Protein AF-A0A2D8URE8-F1 (afdb_monomer)

Foldseek 3Di:
DVLLVVLAWPDKDKDWDDDQDDPPDQTPCNVVVDDPPDTDMDMDTHGPDPVSVVRSVVVSVVPPVVVVVPDD

Structure (mmCIF, N/CA/C/O backbone):
data_AF-A0A2D8URE8-F1
#
_entry.id   AF-A0A2D8URE8-F1
#
loop_
_atom_site.group_PDB
_atom_site.id
_atom_site.type_symbol
_atom_site.label_atom_id
_atom_site.label_alt_id
_atom_site.label_comp_id
_atom_site.label_asym_id
_atom_site.label_entity_id
_atom_site.label_seq_id
_atom_site.pdbx_PDB_ins_code
_atom_site.Cartn_x
_atom_site.Cartn_y
_atom_site.Cartn_z
_atom_site.occupancy
_atom_site.B_iso_or_equiv
_atom_site.auth_seq_id
_atom_site.auth_comp_id
_atom_site.auth_asym_id
_atom_site.auth_atom_id
_atom_site.pdbx_PDB_model_num
ATOM 1 N N . MET A 1 1 ? -4.456 -2.752 -9.648 1.00 65.12 1 MET A N 1
ATOM 2 C CA . MET A 1 1 ? -3.500 -3.894 -9.568 1.00 65.12 1 MET A CA 1
ATOM 3 C C . MET A 1 1 ? -2.738 -4.230 -10.849 1.00 65.12 1 MET A C 1
ATOM 5 O O . MET A 1 1 ? -1.515 -4.290 -10.794 1.00 65.12 1 MET A O 1
ATOM 9 N N . LYS A 1 2 ? -3.406 -4.492 -11.984 1.00 84.88 2 LYS A N 1
ATOM 10 C CA . LYS A 1 2 ? -2.746 -4.989 -13.213 1.00 84.88 2 LYS A CA 1
ATOM 11 C C . LYS A 1 2 ? -1.605 -4.085 -13.709 1.00 84.88 2 LYS A C 1
ATOM 13 O O . LYS A 1 2 ? -0.558 -4.591 -14.090 1.00 84.88 2 LYS A O 1
ATOM 18 N N . ILE A 1 3 ? -1.778 -2.770 -13.569 1.00 90.25 3 ILE A N 1
ATOM 19 C CA . ILE A 1 3 ? -0.798 -1.730 -13.920 1.00 90.25 3 ILE A CA 1
ATOM 20 C C . ILE A 1 3 ? 0.554 -1.961 -13.217 1.00 90.25 3 ILE A C 1
ATOM 22 O O . ILE A 1 3 ? 1.596 -1.973 -13.864 1.00 90.25 3 ILE A O 1
ATOM 26 N N . TRP A 1 4 ? 0.552 -2.248 -11.909 1.00 90.88 4 TRP A N 1
ATOM 27 C CA . TRP A 1 4 ? 1.779 -2.539 -11.154 1.00 90.88 4 TRP A CA 1
ATOM 28 C C . TRP A 1 4 ? 2.531 -3.751 -11.713 1.00 90.88 4 TRP A C 1
ATOM 30 O O . TRP A 1 4 ? 3.753 -3.706 -11.860 1.00 90.88 4 TRP A O 1
ATOM 40 N N . LYS A 1 5 ? 1.806 -4.825 -12.056 1.00 90.88 5 LYS A N 1
ATOM 41 C CA . LYS A 1 5 ? 2.401 -6.034 -12.646 1.00 90.88 5 LYS A CA 1
ATOM 42 C C . LYS A 1 5 ? 2.945 -5.777 -14.052 1.00 90.88 5 LYS A C 1
ATOM 44 O O . LYS A 1 5 ? 4.036 -6.238 -14.363 1.00 90.88 5 LYS A O 1
ATOM 49 N N . GLU A 1 6 ? 2.235 -4.998 -14.866 1.00 93.75 6 GLU A N 1
ATOM 50 C CA . GLU A 1 6 ? 2.674 -4.607 -16.215 1.00 93.75 6 GLU A CA 1
ATOM 51 C C . GLU A 1 6 ? 3.988 -3.807 -16.197 1.00 93.75 6 GLU A C 1
ATOM 53 O O . GLU A 1 6 ? 4.800 -3.947 -17.109 1.00 93.75 6 GLU A O 1
ATOM 58 N N . TYR A 1 7 ? 4.247 -3.032 -15.139 1.00 92.31 7 TYR A N 1
ATOM 59 C CA . TYR A 1 7 ? 5.501 -2.287 -14.991 1.00 92.31 7 TYR A CA 1
ATOM 60 C C . TYR A 1 7 ? 6.642 -3.059 -14.309 1.00 92.31 7 TYR A C 1
ATOM 62 O O . TYR A 1 7 ? 7.769 -2.561 -14.297 1.00 92.31 7 TYR A O 1
ATOM 70 N N . GLY A 1 8 ? 6.395 -4.265 -13.784 1.00 91.38 8 GLY A N 1
ATOM 71 C CA . GLY A 1 8 ? 7.443 -5.140 -13.242 1.00 91.38 8 GLY A CA 1
ATOM 72 C C . GLY A 1 8 ? 7.278 -5.565 -11.780 1.00 91.38 8 GLY A C 1
ATOM 73 O O . GLY A 1 8 ? 8.198 -6.165 -11.222 1.00 91.38 8 GLY A O 1
ATOM 74 N N . ALA A 1 9 ? 6.138 -5.288 -11.140 1.00 94.31 9 ALA A N 1
ATOM 75 C CA . ALA A 1 9 ? 5.808 -5.929 -9.867 1.00 94.31 9 ALA A CA 1
ATOM 76 C C . ALA A 1 9 ? 5.525 -7.427 -10.072 1.00 94.31 9 ALA A C 1
ATOM 78 O O . ALA A 1 9 ? 4.844 -7.819 -11.019 1.00 94.31 9 ALA A O 1
ATOM 79 N N . ILE A 1 10 ? 5.991 -8.270 -9.153 1.00 96.06 10 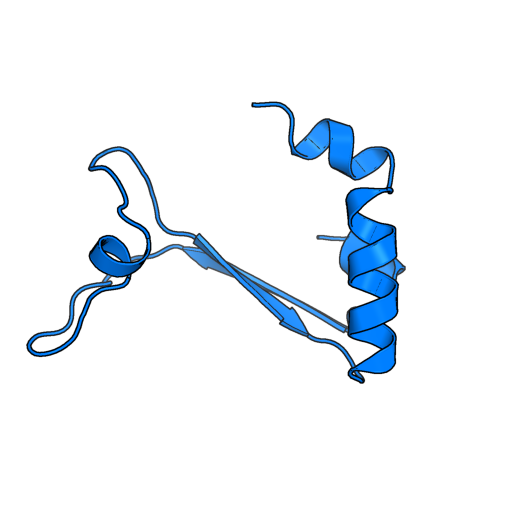ILE A N 1
ATOM 80 C CA . ILE A 1 10 ? 5.763 -9.724 -9.209 1.00 96.06 10 ILE A CA 1
ATOM 81 C C . ILE A 1 10 ? 4.513 -10.143 -8.435 1.00 96.06 10 ILE A C 1
ATOM 83 O O . ILE A 1 10 ? 3.847 -11.114 -8.792 1.00 96.06 10 ILE A O 1
ATOM 87 N N . ALA A 1 11 ? 4.144 -9.381 -7.407 1.00 92.88 11 ALA A N 1
ATOM 88 C CA . ALA A 1 11 ? 2.926 -9.611 -6.651 1.00 92.88 11 ALA A CA 1
ATOM 89 C C . ALA A 1 11 ? 2.363 -8.301 -6.109 1.00 92.88 11 ALA A C 1
ATOM 91 O O . ALA A 1 11 ? 3.077 -7.313 -5.943 1.00 92.88 11 ALA A O 1
ATOM 92 N N . TYR A 1 12 ? 1.066 -8.317 -5.844 1.00 91.69 12 TYR A N 1
ATOM 93 C CA . TYR A 1 12 ? 0.354 -7.237 -5.190 1.00 91.69 12 TYR A CA 1
ATOM 94 C C . TYR A 1 12 ? -0.714 -7.877 -4.309 1.00 91.69 12 TYR A C 1
ATOM 96 O O . TYR A 1 12 ? -1.384 -8.811 -4.756 1.00 91.69 12 TYR A O 1
ATOM 104 N N . PHE A 1 13 ? -0.844 -7.379 -3.088 1.00 92.12 13 PHE A N 1
ATOM 105 C CA . PHE A 1 13 ? -1.792 -7.835 -2.084 1.00 92.12 13 PHE A CA 1
ATOM 106 C C . PHE A 1 13 ? -2.465 -6.626 -1.439 1.00 92.12 13 PHE A C 1
ATOM 108 O O . PHE A 1 13 ? -1.806 -5.616 -1.201 1.00 92.12 13 PHE A O 1
ATOM 115 N N . GLU A 1 14 ? -3.747 -6.761 -1.141 1.00 91.81 14 GLU A N 1
ATOM 116 C CA . GLU A 1 14 ? -4.533 -5.821 -0.347 1.00 91.81 14 GLU A CA 1
ATOM 117 C C . GLU A 1 14 ? -5.143 -6.595 0.813 1.00 91.81 14 GLU A C 1
ATOM 119 O O . GLU A 1 14 ? -5.599 -7.727 0.638 1.00 91.81 14 GLU A O 1
ATOM 124 N N . PHE A 1 15 ? -5.108 -5.989 1.991 1.00 91.50 15 PHE A N 1
ATOM 125 C CA . PHE A 1 15 ? -5.652 -6.543 3.220 1.00 91.50 15 PHE A CA 1
ATOM 126 C C . PHE A 1 15 ? -6.539 -5.481 3.853 1.00 91.50 15 PHE A C 1
ATOM 128 O O . PHE A 1 15 ? -6.120 -4.330 3.964 1.00 91.50 15 PHE A O 1
ATOM 135 N N . VAL A 1 16 ? -7.746 -5.871 4.245 1.00 91.50 16 VAL A N 1
ATOM 136 C CA . VAL A 1 16 ? -8.660 -5.016 5.006 1.00 91.50 16 VAL A CA 1
ATOM 137 C C . VAL A 1 16 ? -8.400 -5.257 6.489 1.00 91.50 16 VAL A C 1
ATOM 139 O O . VAL A 1 16 ? -8.127 -6.394 6.885 1.00 91.50 16 VAL A O 1
ATOM 142 N N . GLY A 1 17 ? -8.417 -4.184 7.275 1.00 85.94 17 GLY A N 1
ATOM 143 C CA . GLY A 1 17 ? -8.351 -4.245 8.726 1.00 85.94 17 GLY A CA 1
ATOM 144 C C . GLY A 1 17 ? -9.487 -5.073 9.314 1.00 85.94 17 GLY A C 1
ATOM 145 O O . GLY A 1 17 ? -10.585 -5.114 8.773 1.00 85.94 17 GLY A O 1
ATOM 146 N N . ASP A 1 18 ? -9.204 -5.756 10.416 1.00 85.88 18 ASP A N 1
ATOM 147 C CA . ASP A 1 18 ? -10.227 -6.429 11.221 1.00 85.88 18 ASP A CA 1
ATOM 148 C C . ASP A 1 18 ? -9.945 -6.101 12.692 1.00 85.88 18 ASP A C 1
ATOM 150 O O . ASP A 1 18 ? -10.455 -5.122 13.232 1.00 85.88 18 ASP A O 1
ATOM 154 N N . GLU A 1 19 ? -8.978 -6.789 13.305 1.00 85.94 19 GLU A N 1
ATOM 155 C CA . GLU A 1 19 ? -8.504 -6.485 14.658 1.00 85.94 19 GLU A CA 1
ATOM 156 C C . GLU A 1 19 ? -7.176 -5.710 14.612 1.00 85.94 19 GLU A C 1
ATOM 158 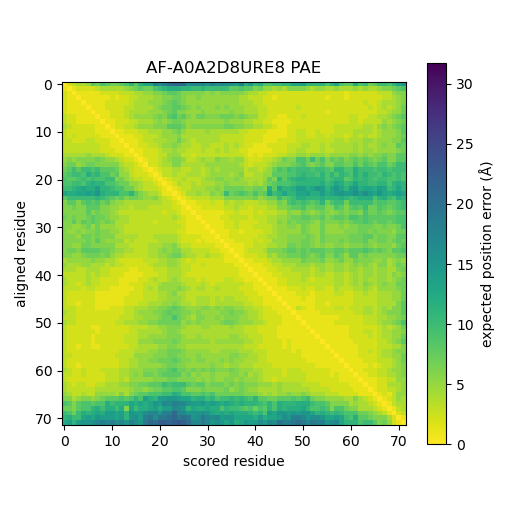O O . GLU A 1 19 ? -6.092 -6.281 14.482 1.00 85.94 19 GLU A O 1
ATOM 163 N N . LEU A 1 20 ? -7.261 -4.376 14.679 1.00 83.25 20 LEU A N 1
ATOM 164 C CA . LEU A 1 20 ? -6.107 -3.469 14.538 1.00 83.25 20 LEU A CA 1
AT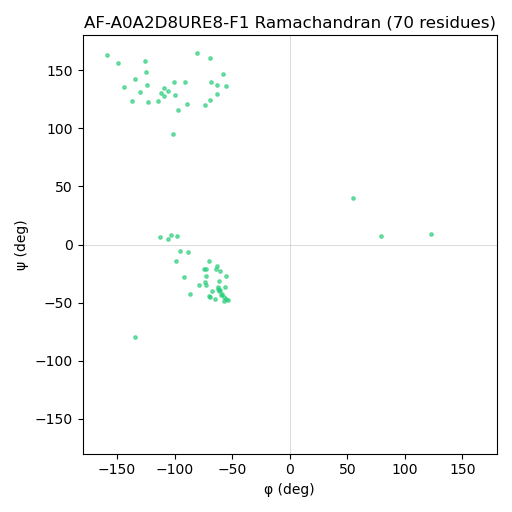OM 165 C C . LEU A 1 20 ? -5.596 -2.875 15.859 1.00 83.25 20 LEU A C 1
ATOM 167 O O . LEU A 1 20 ? -4.727 -1.996 15.848 1.00 83.25 20 LEU A O 1
ATOM 171 N N . PHE A 1 21 ? -6.112 -3.354 16.991 1.00 80.81 21 PHE A N 1
ATOM 172 C CA . PHE A 1 21 ? -5.729 -2.899 18.323 1.00 80.81 21 PHE A CA 1
ATOM 173 C C . PHE A 1 21 ? -4.921 -3.970 19.060 1.00 80.81 21 PHE A C 1
ATOM 175 O O . PHE A 1 21 ? -5.355 -5.110 19.189 1.00 80.81 21 PHE A O 1
ATOM 182 N N . LEU A 1 22 ? -3.755 -3.587 19.583 1.00 83.75 22 LEU A N 1
ATOM 183 C CA . LEU A 1 22 ? -2.930 -4.436 20.438 1.00 83.75 22 LEU A CA 1
ATOM 184 C C . LEU A 1 22 ? -2.403 -3.612 21.616 1.00 83.75 22 LEU A C 1
ATOM 186 O O . LEU A 1 22 ? -1.732 -2.594 21.424 1.00 83.75 22 LEU A O 1
ATOM 190 N N . GLU A 1 23 ? -2.694 -4.071 22.834 1.00 87.19 23 GLU A N 1
ATOM 191 C CA . GLU A 1 23 ? -2.318 -3.382 24.071 1.00 87.19 23 GLU A CA 1
ATOM 192 C C . GLU A 1 23 ? -0.802 -3.116 24.145 1.00 87.19 23 GLU A C 1
ATOM 194 O O . GLU A 1 23 ? 0.022 -3.973 23.823 1.00 87.19 23 GLU A O 1
ATOM 199 N N . GLY A 1 24 ? -0.425 -1.907 24.574 1.00 85.50 24 GLY A N 1
ATOM 200 C CA . GLY A 1 24 ? 0.977 -1.508 24.739 1.00 85.50 24 GLY A CA 1
ATOM 201 C C . GLY A 1 24 ? 1.701 -1.115 23.445 1.00 85.50 24 GLY A C 1
ATOM 202 O O . GLY A 1 24 ? 2.906 -0.865 23.482 1.00 85.50 24 GLY A O 1
ATOM 203 N N . THR A 1 25 ? 0.994 -1.025 22.314 1.00 87.44 25 THR A N 1
ATOM 204 C CA . THR A 1 25 ? 1.543 -0.560 21.029 1.00 87.44 25 THR A CA 1
ATOM 205 C C . THR A 1 25 ? 0.720 0.589 20.452 1.00 87.44 25 THR A C 1
ATOM 207 O O . THR A 1 25 ? -0.447 0.748 20.793 1.00 87.44 25 THR A O 1
ATOM 210 N N . LYS A 1 26 ? 1.327 1.396 19.571 1.00 86.94 26 LYS A N 1
ATOM 211 C CA . LYS A 1 26 ? 0.571 2.353 18.755 1.00 86.94 26 LYS A CA 1
ATOM 212 C C . LYS A 1 26 ? -0.169 1.573 17.667 1.00 86.94 26 LYS A C 1
ATOM 214 O O . LYS A 1 26 ? 0.480 0.907 16.859 1.00 86.94 26 LYS A O 1
ATOM 219 N N . SER A 1 27 ? -1.495 1.658 17.653 1.00 88.62 27 SER A N 1
ATOM 220 C CA . SER A 1 27 ? -2.348 0.984 16.668 1.00 88.62 27 SER A CA 1
ATOM 221 C C . SER A 1 27 ? -2.199 1.591 15.268 1.00 88.62 27 SER A C 1
ATOM 223 O O . SER A 1 27 ? -1.757 2.733 15.104 1.00 88.62 27 SER A O 1
ATOM 225 N N . PHE A 1 28 ? -2.592 0.841 14.232 1.00 86.94 28 PHE A N 1
ATOM 226 C CA . PHE A 1 28 ? -2.623 1.370 12.862 1.00 86.94 28 PHE A CA 1
ATOM 227 C C . PHE A 1 28 ? -3.603 2.535 12.725 1.00 86.94 28 PHE A C 1
ATOM 229 O O . PHE A 1 28 ? -3.271 3.522 12.074 1.00 86.94 28 PHE A O 1
ATOM 236 N N . THR A 1 29 ? -4.749 2.455 13.403 1.00 87.06 29 THR A N 1
ATOM 237 C CA . THR A 1 29 ? -5.760 3.517 13.463 1.00 87.06 29 THR A CA 1
ATOM 238 C C . THR A 1 29 ? -5.178 4.824 13.986 1.00 87.06 29 THR A C 1
ATOM 240 O O . THR A 1 29 ? -5.336 5.866 13.356 1.00 87.06 29 THR A O 1
ATOM 243 N N . GLU A 1 30 ? -4.388 4.769 15.059 1.00 88.62 30 GLU A N 1
ATOM 244 C CA . GLU A 1 30 ? -3.673 5.942 15.580 1.00 88.62 30 GLU A CA 1
ATOM 245 C C . GLU A 1 30 ? -2.493 6.378 14.696 1.00 88.62 30 GLU A C 1
ATOM 247 O O . GLU A 1 30 ? -2.055 7.528 14.754 1.00 88.62 30 GLU A O 1
ATOM 252 N N . ALA A 1 31 ? -1.883 5.463 13.939 1.00 90.31 31 ALA A N 1
ATOM 253 C CA . ALA A 1 31 ? -0.730 5.767 13.092 1.00 90.31 31 ALA A CA 1
ATOM 254 C C . ALA A 1 31 ? -1.106 6.578 11.850 1.00 90.31 31 ALA A C 1
ATOM 256 O O . ALA A 1 31 ? -0.307 7.413 11.428 1.00 90.31 31 ALA A O 1
ATOM 257 N N . VAL A 1 32 ? -2.292 6.329 11.292 1.00 89.81 32 VAL A N 1
ATOM 258 C CA . VAL A 1 32 ? -2.796 7.005 10.086 1.00 89.81 32 VAL A CA 1
ATOM 259 C C . VAL A 1 32 ? -3.895 8.027 10.376 1.00 89.81 32 VAL A C 1
ATOM 261 O O . VAL A 1 32 ? -4.424 8.605 9.435 1.00 89.81 32 VAL A O 1
ATOM 264 N N . GLU A 1 33 ? -4.209 8.261 11.656 1.00 91.38 33 GLU A N 1
ATOM 265 C CA . GLU A 1 33 ? -5.252 9.198 12.107 1.00 91.38 33 GLU A CA 1
ATOM 266 C C . GLU A 1 33 ? -6.625 8.906 11.474 1.00 91.38 33 GLU A C 1
ATOM 268 O O . GLU A 1 33 ? -7.353 9.822 11.092 1.00 91.38 33 GLU A O 1
ATOM 273 N N . ALA A 1 34 ? -6.966 7.617 11.353 1.00 91.12 34 ALA A N 1
ATOM 274 C CA . ALA A 1 34 ? -8.214 7.181 10.732 1.00 91.12 34 ALA A CA 1
ATOM 275 C C . ALA A 1 34 ? -9.437 7.669 11.525 1.00 91.12 34 ALA A C 1
ATOM 277 O O . ALA A 1 34 ? -9.464 7.594 12.759 1.00 91.12 34 ALA A O 1
ATOM 278 N N . LYS A 1 35 ? -10.455 8.152 10.810 1.00 90.88 35 LYS A N 1
ATOM 279 C CA . LYS A 1 35 ? -11.754 8.530 11.385 1.00 90.88 35 LYS A CA 1
ATOM 280 C C . LYS A 1 35 ? -12.649 7.311 11.606 1.00 90.88 35 LYS A C 1
ATOM 282 O O . LYS A 1 35 ? -12.413 6.244 11.052 1.00 90.88 35 LYS A O 1
ATOM 287 N N . GLU A 1 36 ? -13.709 7.483 12.395 1.00 86.75 36 GLU A N 1
ATOM 288 C CA . GLU A 1 36 ? -14.682 6.415 12.687 1.00 86.75 36 GLU A CA 1
ATOM 289 C C . GLU A 1 36 ? -15.403 5.881 11.435 1.00 86.75 36 GLU A C 1
ATOM 291 O O . GLU A 1 36 ? -15.898 4.758 11.449 1.00 86.75 36 GLU A O 1
ATOM 296 N N . ASP A 1 37 ? -15.468 6.674 10.363 1.00 90.12 37 ASP A N 1
ATOM 297 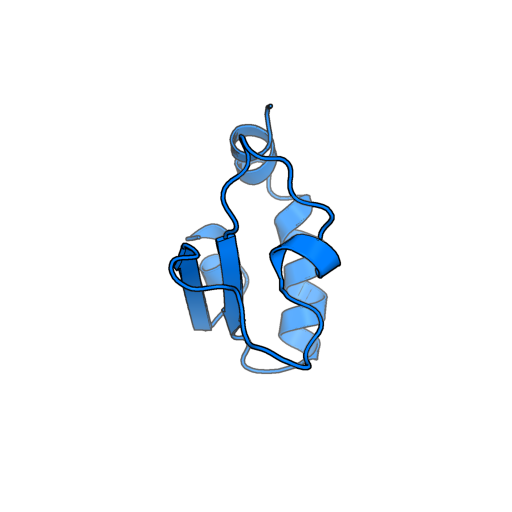C CA . ASP A 1 37 ? -16.071 6.322 9.075 1.00 90.12 37 ASP A CA 1
ATOM 298 C C . ASP A 1 37 ? -15.051 5.860 8.016 1.00 90.12 37 ASP A C 1
ATOM 300 O O . ASP A 1 37 ? -15.415 5.655 6.857 1.00 90.12 37 ASP A O 1
ATOM 304 N N . GLU A 1 38 ? -13.784 5.674 8.397 1.00 90.31 38 GLU A N 1
ATOM 305 C CA . GLU A 1 38 ? -12.708 5.227 7.511 1.00 90.31 38 GLU A CA 1
ATOM 306 C C . GLU A 1 38 ? -12.280 3.790 7.840 1.00 90.31 38 GLU A C 1
ATOM 308 O O . GLU A 1 38 ? -12.058 3.429 8.993 1.00 90.31 38 GLU A O 1
ATOM 313 N N . GLU A 1 39 ? -12.114 2.968 6.801 1.00 90.19 39 GLU A N 1
ATOM 314 C CA . GLU A 1 39 ? -11.603 1.600 6.921 1.00 90.19 39 GLU A C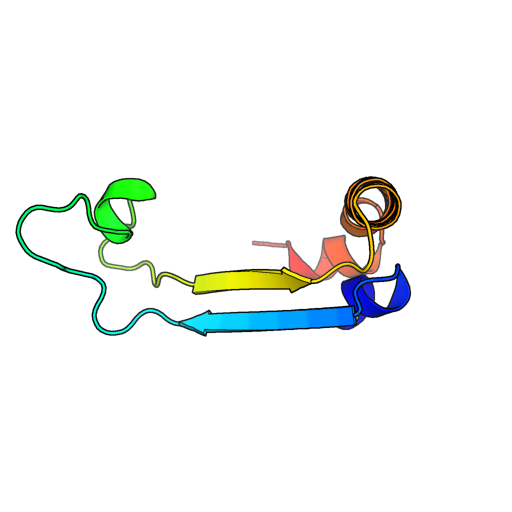A 1
ATOM 315 C C . GLU A 1 39 ? -10.123 1.546 6.529 1.00 90.19 39 GLU A C 1
ATOM 317 O O . GLU A 1 39 ? -9.696 2.165 5.547 1.00 90.19 39 GLU A O 1
ATOM 322 N N . ILE A 1 40 ? -9.322 0.775 7.265 1.00 89.94 40 ILE A N 1
ATOM 323 C CA . ILE A 1 40 ? -7.881 0.699 7.016 1.00 89.94 40 ILE A CA 1
ATOM 324 C C . ILE A 1 40 ? -7.591 -0.408 6.013 1.00 89.94 40 ILE A C 1
ATOM 326 O O . ILE A 1 40 ? -7.845 -1.586 6.254 1.00 89.94 40 ILE A O 1
ATOM 330 N N . VAL A 1 41 ? -6.969 -0.032 4.896 1.00 91.38 41 VAL A N 1
ATOM 331 C CA . VAL A 1 41 ? -6.500 -0.976 3.879 1.00 91.38 41 VAL A CA 1
ATOM 332 C C . VAL A 1 41 ? -4.978 -0.952 3.813 1.00 91.38 41 VAL A C 1
ATOM 334 O O . VAL A 1 41 ? -4.360 0.080 3.551 1.00 91.38 41 VAL A O 1
ATOM 337 N N . PHE A 1 42 ? -4.354 -2.113 4.005 1.00 89.75 42 PHE A N 1
ATOM 338 C CA . PHE A 1 42 ? -2.91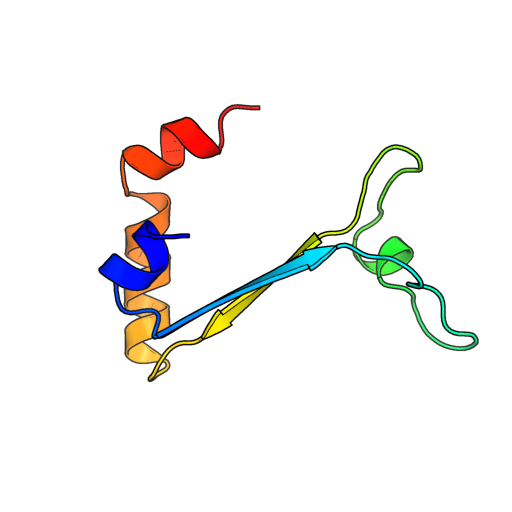9 -2.288 3.822 1.00 89.75 42 PHE A CA 1
ATOM 339 C C . PHE A 1 42 ? -2.615 -2.872 2.438 1.00 89.75 42 PHE A C 1
ATOM 341 O O . PHE A 1 42 ? -2.961 -4.015 2.133 1.00 89.75 42 PHE A O 1
ATOM 348 N N . GLY A 1 43 ? -1.922 -2.095 1.604 1.00 91.00 43 GLY A N 1
ATOM 349 C CA . GLY A 1 43 ? -1.445 -2.521 0.289 1.00 91.00 43 GLY A CA 1
ATOM 350 C C . GLY A 1 43 ? 0.031 -2.922 0.308 1.00 91.00 43 GLY A C 1
ATOM 351 O O . GLY A 1 43 ? 0.892 -2.150 0.728 1.00 91.00 43 GLY A O 1
ATOM 352 N N . ARG A 1 44 ? 0.359 -4.110 -0.213 1.00 91.50 44 ARG A N 1
ATOM 353 C CA . ARG A 1 44 ? 1.743 -4.577 -0.386 1.00 91.50 44 ARG A CA 1
ATOM 354 C C . ARG A 1 44 ? 2.030 -4.928 -1.836 1.00 91.50 44 ARG A C 1
ATOM 356 O O . ARG A 1 44 ? 1.437 -5.850 -2.387 1.00 91.50 44 ARG A O 1
ATOM 363 N N . VAL A 1 45 ? 3.039 -4.281 -2.415 1.00 93.75 45 VAL A N 1
ATOM 364 C CA . VAL A 1 45 ? 3.545 -4.585 -3.761 1.00 93.75 45 VAL A CA 1
ATOM 365 C C . VAL A 1 45 ? 4.951 -5.170 -3.664 1.00 93.75 45 VAL A C 1
ATOM 367 O O . VAL A 1 45 ? 5.814 -4.626 -2.977 1.00 93.75 45 VAL A O 1
ATOM 370 N N . VAL A 1 46 ? 5.183 -6.300 -4.329 1.00 95.38 46 VAL A N 1
ATOM 371 C CA . VAL A 1 46 ? 6.459 -7.024 -4.297 1.00 95.38 46 VAL A CA 1
ATOM 372 C C . VAL A 1 46 ? 7.196 -6.819 -5.613 1.00 95.38 46 VAL A C 1
ATOM 374 O O . VAL A 1 46 ? 6.627 -7.005 -6.690 1.00 95.38 46 VAL A O 1
ATOM 377 N N . PHE A 1 47 ? 8.481 -6.487 -5.515 1.00 95.56 47 PHE A N 1
ATOM 378 C CA . PHE A 1 47 ? 9.361 -6.220 -6.649 1.00 95.56 47 PHE A CA 1
ATOM 379 C C . PHE A 1 47 ? 10.599 -7.117 -6.588 1.00 95.56 47 PHE A C 1
ATOM 381 O O . PHE A 1 47 ? 11.063 -7.431 -5.493 1.00 95.56 47 PHE A O 1
ATOM 388 N N . PRO A 1 48 ? 11.164 -7.505 -7.743 1.00 95.75 48 PRO A N 1
ATOM 389 C CA . PRO A 1 48 ? 12.330 -8.384 -7.789 1.00 95.75 48 PRO A CA 1
ATOM 390 C C . PRO A 1 48 ? 13.628 -7.668 -7.383 1.00 95.75 48 PRO A C 1
ATOM 392 O O . PRO A 1 48 ? 14.600 -8.317 -7.010 1.00 95.75 48 PRO A O 1
ATOM 395 N N . SER A 1 49 ? 13.671 -6.333 -7.464 1.00 97.00 49 SER A N 1
ATOM 396 C CA . SER A 1 49 ? 14.811 -5.526 -7.026 1.00 97.00 49 SER A CA 1
ATOM 397 C C . SER A 1 49 ? 14.407 -4.079 -6.739 1.00 97.00 49 SER A C 1
ATOM 399 O O . SER A 1 49 ? 13.374 -3.595 -7.214 1.00 97.00 49 SER A O 1
ATOM 401 N N . LYS A 1 50 ? 15.268 -3.357 -6.010 1.00 95.50 50 LYS A N 1
ATOM 402 C CA . LYS A 1 50 ? 15.091 -1.923 -5.752 1.00 95.50 50 LYS A CA 1
ATOM 403 C C . LYS A 1 50 ? 15.067 -1.089 -7.040 1.00 95.50 50 LYS A C 1
ATOM 405 O O . LYS A 1 50 ? 14.240 -0.195 -7.155 1.00 95.50 50 LYS A O 1
ATOM 410 N N . GLY A 1 51 ? 15.906 -1.409 -8.028 1.00 97.44 51 GLY A N 1
ATOM 411 C CA . GLY A 1 51 ? 15.917 -0.685 -9.305 1.00 97.44 51 GLY A CA 1
ATOM 412 C C . GLY A 1 51 ? 14.594 -0.807 -10.072 1.00 97.44 51 GLY A C 1
ATOM 413 O O . GLY A 1 51 ? 14.132 0.164 -10.671 1.00 97.44 51 GLY A O 1
ATOM 414 N N . VAL A 1 52 ? 13.942 -1.975 -10.002 1.00 95.94 52 VAL A N 1
ATOM 415 C CA . VAL A 1 52 ? 12.602 -2.163 -10.580 1.00 95.94 52 VAL A CA 1
ATOM 416 C C . VAL A 1 52 ? 11.561 -1.372 -9.790 1.00 95.94 52 VAL A C 1
ATOM 418 O O . VAL A 1 52 ? 10.782 -0.651 -10.403 1.00 95.94 52 VAL A O 1
ATOM 421 N N . TRP A 1 53 ? 11.594 -1.424 -8.453 1.00 95.38 53 TRP A N 1
ATOM 422 C CA . TRP A 1 53 ? 10.728 -0.601 -7.594 1.00 95.38 53 TRP A CA 1
ATOM 423 C C . TRP A 1 53 ? 10.844 0.898 -7.925 1.00 95.38 53 TRP A C 1
ATOM 425 O O . TRP A 1 53 ? 9.831 1.559 -8.151 1.00 95.38 53 TRP A O 1
ATOM 435 N N . ASP A 1 54 ? 12.071 1.417 -8.050 1.00 96.62 54 ASP A N 1
ATOM 436 C CA . ASP A 1 54 ? 12.342 2.821 -8.388 1.00 96.62 54 ASP A CA 1
ATOM 437 C C . ASP A 1 54 ? 11.777 3.197 -9.772 1.00 96.62 54 ASP A C 1
ATOM 439 O O . ASP A 1 54 ? 11.243 4.292 -9.957 1.00 96.62 54 ASP A O 1
ATOM 443 N N . SER A 1 55 ? 11.883 2.304 -10.764 1.00 96.12 55 SER A N 1
ATOM 444 C CA . SER A 1 55 ? 11.331 2.537 -12.106 1.00 96.12 55 SER A CA 1
ATOM 445 C C . SER A 1 55 ? 9.803 2.504 -12.111 1.00 96.12 55 SER A C 1
ATOM 447 O O . SER A 1 55 ? 9.174 3.367 -12.724 1.00 96.12 55 SER A O 1
ATOM 449 N N . VAL A 1 56 ? 9.206 1.528 -11.423 1.00 94.62 56 VAL A N 1
ATOM 450 C CA . VAL A 1 56 ? 7.752 1.342 -11.374 1.00 94.62 56 VAL A CA 1
ATOM 451 C C . VAL A 1 56 ? 7.084 2.521 -10.673 1.00 94.62 56 VAL A C 1
ATOM 453 O O . VAL A 1 56 ? 6.153 3.091 -11.232 1.00 94.62 56 VAL A O 1
ATOM 456 N N . ASN A 1 57 ? 7.591 2.953 -9.514 1.00 91.56 57 ASN A N 1
ATOM 457 C CA . ASN A 1 57 ? 7.011 4.080 -8.771 1.00 91.56 57 ASN A CA 1
ATOM 458 C C . ASN A 1 57 ? 7.085 5.416 -9.514 1.00 91.56 57 ASN A C 1
ATOM 460 O O . ASN A 1 57 ? 6.305 6.314 -9.225 1.00 91.56 57 ASN A O 1
ATOM 464 N N . LYS A 1 58 ? 7.992 5.559 -10.487 1.00 94.00 58 LYS A N 1
ATOM 465 C CA . LYS A 1 58 ? 8.012 6.728 -11.377 1.00 94.00 58 LYS A CA 1
ATOM 466 C C . LYS A 1 58 ? 6.962 6.631 -12.484 1.00 94.00 58 LYS A C 1
ATOM 468 O O . LYS A 1 58 ? 6.423 7.653 -12.888 1.00 94.00 58 LYS A O 1
ATOM 473 N N . LYS A 1 59 ? 6.691 5.421 -12.984 1.00 93.62 59 LYS A N 1
ATOM 474 C CA . LYS A 1 59 ? 5.813 5.178 -14.140 1.00 93.62 59 LYS A CA 1
ATOM 475 C C . LYS A 1 59 ? 4.343 5.059 -13.764 1.00 93.62 5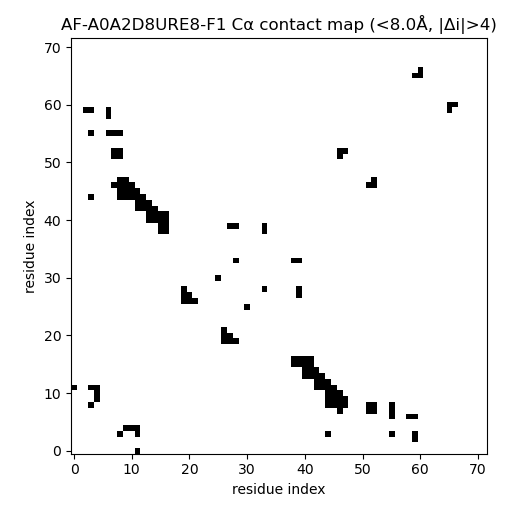9 LYS A C 1
ATOM 477 O O . LYS A 1 59 ? 3.511 5.629 -14.453 1.00 93.62 59 LYS A O 1
ATOM 482 N N . VAL A 1 60 ? 4.023 4.346 -12.683 1.00 91.75 60 VAL A N 1
ATOM 483 C CA . VAL A 1 60 ? 2.630 4.067 -12.298 1.00 91.75 60 VAL A CA 1
ATOM 484 C C . VAL A 1 60 ? 1.817 5.350 -12.110 1.00 91.75 60 VAL A C 1
ATOM 486 O O . VAL A 1 60 ? 0.767 5.439 -12.734 1.00 91.75 60 VAL A O 1
ATOM 489 N N . PRO A 1 61 ? 2.281 6.379 -11.371 1.00 88.00 61 PRO A N 1
ATOM 490 C CA . PRO A 1 61 ? 1.512 7.618 -11.214 1.00 88.00 61 PRO A CA 1
ATOM 491 C C . PRO A 1 61 ? 1.275 8.386 -12.524 1.00 88.00 61 PRO A C 1
ATOM 493 O O . PRO A 1 61 ? 0.401 9.242 -12.576 1.00 88.00 61 PRO A O 1
ATOM 496 N N . GLN A 1 62 ? 2.060 8.107 -13.570 1.00 90.56 62 GLN A N 1
ATOM 497 C CA . GLN A 1 62 ? 1.954 8.739 -14.888 1.00 90.56 62 GLN A CA 1
ATOM 498 C C . GLN A 1 62 ? 1.105 7.915 -15.867 1.00 90.56 62 GLN A C 1
ATOM 500 O O . GLN A 1 62 ? 0.864 8.360 -16.989 1.00 90.56 62 GLN A O 1
ATOM 505 N N . ASP A 1 63 ? 0.676 6.708 -15.483 1.00 92.00 63 ASP A N 1
ATOM 506 C CA . ASP A 1 63 ? -0.172 5.877 -16.330 1.00 92.00 63 ASP A CA 1
ATOM 507 C C . ASP A 1 63 ? -1.567 6.519 -16.433 1.00 92.00 63 ASP A C 1
ATOM 509 O O . ASP A 1 63 ? -2.214 6.730 -15.403 1.00 92.00 63 ASP A O 1
ATOM 513 N N . PRO A 1 64 ? -2.079 6.799 -17.646 1.00 89.19 64 PRO A N 1
ATOM 514 C CA . PRO A 1 64 ? -3.387 7.431 -17.824 1.00 89.19 64 PRO A CA 1
ATOM 515 C C . PRO A 1 64 ? -4.537 6.678 -17.144 1.00 89.19 64 PRO A C 1
ATOM 517 O O . PRO A 1 64 ? -5.530 7.283 -16.750 1.00 89.19 64 PRO A O 1
ATOM 520 N N . ARG A 1 65 ? -4.409 5.356 -16.969 1.00 88.69 65 ARG A N 1
ATOM 521 C CA . ARG A 1 65 ? -5.417 4.520 -16.304 1.00 88.69 65 ARG A CA 1
ATOM 522 C C . ARG A 1 65 ? -5.454 4.738 -14.792 1.00 88.69 65 ARG A C 1
ATOM 524 O O . ARG A 1 65 ? -6.461 4.410 -14.176 1.00 88.69 65 ARG A O 1
ATOM 531 N N . MET A 1 66 ? -4.384 5.268 -14.192 1.00 84.50 66 MET A N 1
ATOM 532 C CA . MET A 1 66 ? -4.371 5.619 -12.771 1.00 84.50 66 MET A CA 1
ATOM 533 C C . MET A 1 66 ? -5.185 6.879 -12.490 1.00 84.50 66 MET A C 1
ATOM 535 O O . MET A 1 66 ? -5.815 6.940 -11.444 1.00 84.50 66 MET A O 1
ATOM 539 N N . ALA A 1 67 ? -5.246 7.836 -13.421 1.00 76.00 67 ALA A N 1
ATOM 540 C CA . ALA A 1 67 ? -6.069 9.035 -13.249 1.00 76.00 67 ALA A CA 1
ATOM 541 C C . ALA A 1 67 ? -7.551 8.675 -13.037 1.00 76.00 67 ALA A C 1
ATOM 543 O O . ALA A 1 67 ? -8.170 9.179 -12.112 1.00 76.00 67 ALA A O 1
ATOM 544 N N . ALA A 1 68 ? -8.072 7.712 -13.803 1.00 72.94 68 ALA A N 1
ATOM 545 C CA . ALA A 1 68 ? -9.449 7.230 -13.673 1.00 72.94 68 ALA A CA 1
ATOM 546 C C . ALA A 1 68 ? -9.731 6.420 -12.387 1.00 72.94 68 ALA A C 1
ATOM 548 O O . ALA A 1 68 ? -10.886 6.145 -12.087 1.00 72.94 68 ALA A O 1
ATOM 549 N N . LEU A 1 69 ? -8.696 5.984 -11.658 1.00 69.94 69 LEU A N 1
ATOM 550 C CA . LEU A 1 69 ? -8.826 5.205 -10.416 1.00 69.94 69 LEU A CA 1
ATOM 551 C C . LEU A 1 69 ? -8.680 6.059 -9.150 1.00 69.94 69 LEU A C 1
ATOM 553 O O . LEU A 1 69 ? -8.954 5.564 -8.063 1.00 69.94 69 LEU A O 1
ATOM 557 N N . VAL A 1 70 ? -8.186 7.291 -9.287 1.00 64.69 70 VAL A N 1
ATOM 558 C CA . VAL A 1 70 ? -7.863 8.203 -8.175 1.00 64.69 70 VAL A CA 1
ATOM 559 C C . 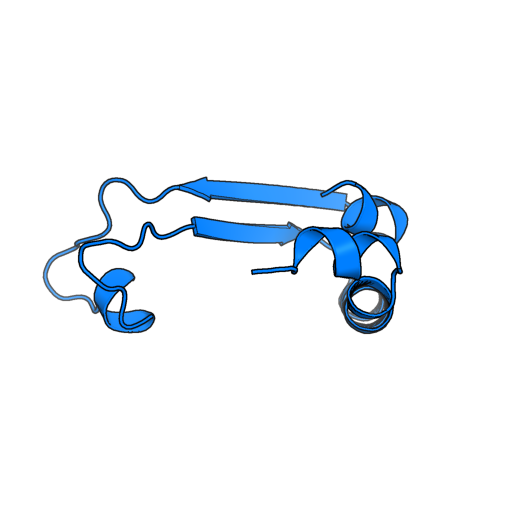VAL A 1 70 ? -8.807 9.416 -8.171 1.00 64.69 70 VAL A C 1
ATOM 561 O O . VAL A 1 70 ? -8.625 10.339 -7.381 1.00 64.69 70 VAL A O 1
ATOM 564 N N . GLU A 1 71 ? -9.826 9.435 -9.039 1.00 53.75 71 GLU A N 1
ATOM 565 C CA . GLU A 1 71 ? -10.910 10.410 -8.909 1.00 53.75 71 GLU A CA 1
ATOM 566 C C . GLU A 1 71 ? -11.661 10.165 -7.582 1.00 53.75 71 GLU A C 1
ATOM 568 O O . GLU A 1 71 ? -11.981 9.009 -7.292 1.00 53.75 71 GLU A O 1
ATOM 573 N N . PRO A 1 72 ? -11.858 11.215 -6.758 1.00 54.62 72 PRO A N 1
ATOM 574 C CA . PRO A 1 72 ? -12.492 11.114 -5.443 1.00 54.62 72 PRO A CA 1
ATOM 575 C C . PRO A 1 72 ? -13.975 10.737 -5.502 1.00 54.62 72 PRO A C 1
ATOM 577 O O . PRO A 1 72 ? -14.656 11.112 -6.486 1.00 54.62 72 PRO A O 1
#

Sequence (72 aa):
MKIWKEYGAIAYFEFVGDELFLEGTKSFTEAVEAKEDEEIVFGRVVFPSKGVWDSVNKKVPQDPRMAALVEP

Mean predicted aligned error: 4.92 Å

Secondary structure (DSSP, 8-state):
-HHHHHHT-SEEEEEE-S----TTS--HHHHHT--TT---EEEEEE-SSHHHHHHHHHHGGG-HHHHTTS--

Solvent-accessible surface area (backbone atoms only — not comparable to full-atom values): 4689 Å² total; per-residue (Å²): 113,70,66,52,44,78,60,55,32,79,45,74,50,77,42,73,66,81,88,58,78,5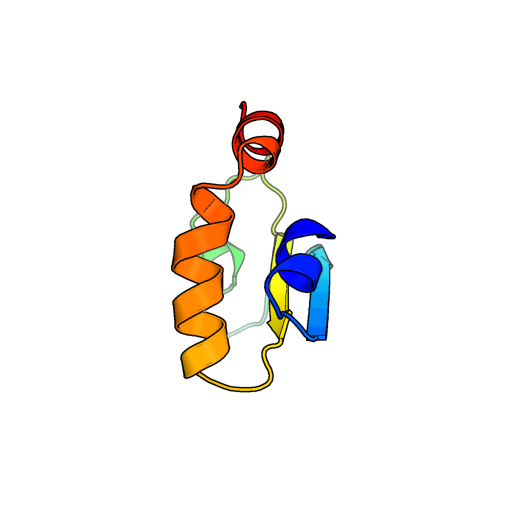2,92,97,57,88,29,61,53,71,72,70,67,58,53,98,91,56,81,58,70,52,75,48,76,40,53,91,42,68,70,51,44,60,52,30,71,63,46,53,84,68,36,76,72,46,59,77,71,67,63,131

Radius of gyration: 15.28 Å; Cα contacts (8 Å, |Δi|>4): 71; chains: 1; bounding box: 32×21×43 Å

pLDDT: mean 88.26, std 8.67, range [53.75, 97.44]

Nearest PDB structures (foldseek):
  2okq-assembly1_A  TM=9.183E-01  e=7.183E-04  Shigella flexneri
  2okq-assembly1_B  TM=8.865E-01  e=8.293E-03  Shigella flexneri
  7r31-assembly1_A  TM=4.756E-01  e=3.882E+00  Synechocystis sp. PCC 6803